Protein AF-A0AAE3DF15-F1 (afdb_monomer_lite)

Secondary structure (DSSP, 8-state):
-PPBPTTT-PBPPP-EEEESSEEEEESS--SSGGGGGG-TT-EEEEE-TT-TT-------EEETTTTEEE--TTS-----

Organism: NCBI:txid3064195

Structure (mmCIF, N/CA/C/O backbone):
data_AF-A0AAE3DF15-F1
#
_entry.id   AF-A0AAE3DF15-F1
#
loop_
_atom_site.group_PDB
_atom_site.id
_atom_site.type_symbol
_atom_site.label_atom_id
_atom_site.label_alt_id
_atom_site.label_comp_id
_atom_site.label_asym_id
_atom_site.label_entity_id
_atom_site.label_seq_id
_atom_site.pdbx_PDB_ins_code
_atom_site.Cartn_x
_atom_site.Cartn_y
_atom_site.Cartn_z
_atom_site.occupancy
_atom_site.B_iso_or_equiv
_atom_site.auth_seq_id
_atom_site.auth_comp_id
_atom_site.auth_asym_id
_atom_site.auth_atom_id
_atom_site.pdbx_PDB_model_num
ATOM 1 N N . MET A 1 1 ? -17.701 7.288 0.156 1.00 49.88 1 MET A N 1
ATOM 2 C CA . MET A 1 1 ? -17.263 7.853 1.451 1.00 49.88 1 MET A CA 1
ATOM 3 C C . MET A 1 1 ? -15.766 8.073 1.359 1.00 49.88 1 MET A C 1
ATOM 5 O O . MET A 1 1 ? -15.101 7.123 0.955 1.00 49.88 1 MET A O 1
ATOM 9 N N . PRO A 1 2 ? -15.239 9.270 1.655 1.00 61.12 2 PRO A N 1
ATOM 10 C CA . PRO A 1 2 ? -13.794 9.461 1.704 1.00 61.12 2 PRO A C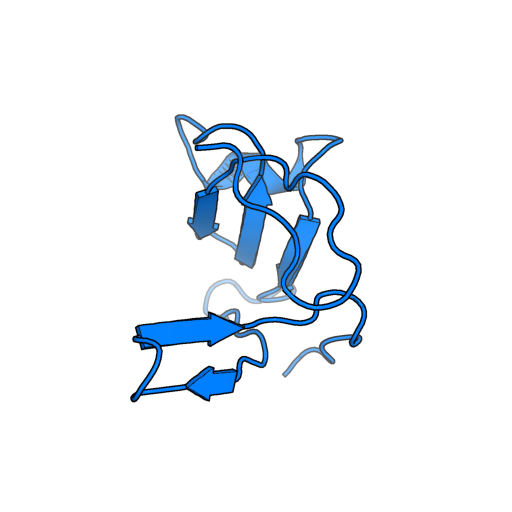A 1
ATOM 11 C C . PRO A 1 2 ? -13.220 8.544 2.792 1.00 61.12 2 PRO A C 1
ATOM 13 O O . PRO A 1 2 ? -13.697 8.551 3.931 1.00 61.12 2 PRO A O 1
ATOM 16 N N . MET A 1 3 ? -12.272 7.679 2.422 1.00 82.12 3 MET A N 1
ATOM 17 C CA . MET A 1 3 ? -11.588 6.814 3.385 1.00 82.12 3 MET A CA 1
ATOM 18 C C . MET A 1 3 ? -10.721 7.704 4.266 1.00 82.12 3 MET A C 1
ATOM 20 O O . MET A 1 3 ? -9.868 8.421 3.756 1.00 82.12 3 MET A O 1
ATOM 24 N N . LYS A 1 4 ? -10.961 7.689 5.576 1.00 82.94 4 LYS A N 1
ATOM 25 C CA . LYS A 1 4 ? -10.159 8.433 6.549 1.00 82.94 4 LYS A CA 1
ATOM 26 C C . LYS A 1 4 ? -9.106 7.527 7.170 1.00 82.94 4 LYS A C 1
ATOM 28 O O . LYS A 1 4 ? -9.378 6.348 7.410 1.00 82.94 4 LYS A O 1
ATOM 33 N N . CYS A 1 5 ? -7.934 8.081 7.459 1.00 79.88 5 CYS A N 1
ATOM 34 C CA . CYS A 1 5 ? -6.883 7.387 8.184 1.00 79.88 5 CYS A CA 1
ATOM 35 C C . CYS A 1 5 ? -7.437 6.946 9.550 1.00 79.88 5 CYS A C 1
ATOM 37 O O . CYS A 1 5 ? -7.895 7.799 10.313 1.00 79.88 5 CYS A O 1
ATOM 39 N N . PRO A 1 6 ? -7.398 5.647 9.898 1.00 79.19 6 PRO A N 1
ATOM 40 C CA . PRO A 1 6 ? -7.946 5.163 11.164 1.00 79.19 6 PRO A CA 1
ATOM 41 C C . PRO A 1 6 ? -7.132 5.606 12.393 1.00 79.19 6 PRO A C 1
ATOM 43 O O . PRO A 1 6 ? -7.559 5.344 13.512 1.00 79.19 6 PRO A O 1
ATOM 46 N N . PHE A 1 7 ? -5.986 6.269 12.192 1.00 75.38 7 PHE A N 1
ATOM 47 C CA . PHE A 1 7 ? -5.090 6.730 13.254 1.00 75.38 7 PHE A CA 1
ATOM 48 C C . PHE A 1 7 ? -5.150 8.248 13.488 1.00 75.38 7 PHE A C 1
ATOM 50 O O . PHE A 1 7 ? -5.215 8.667 14.638 1.00 75.38 7 PHE A O 1
ATOM 57 N N . CYS A 1 8 ? -5.164 9.077 12.433 1.00 81.62 8 CYS A N 1
ATOM 58 C CA . CYS A 1 8 ? -5.209 10.547 12.558 1.00 81.62 8 CYS A CA 1
ATOM 59 C C . CYS A 1 8 ? -6.522 11.190 12.074 1.00 81.62 8 CYS A C 1
ATOM 61 O O . CYS A 1 8 ? -6.753 12.369 12.321 1.00 81.62 8 CYS A O 1
ATOM 63 N N . GLY A 1 9 ? -7.399 10.440 11.396 1.00 83.31 9 GLY A N 1
ATOM 64 C CA . GLY A 1 9 ? -8.696 10.930 10.915 1.00 83.31 9 GLY A CA 1
ATOM 65 C C . GLY A 1 9 ? -8.662 11.774 9.632 1.00 83.31 9 GLY A C 1
ATOM 66 O O . GLY A 1 9 ? -9.732 12.168 9.159 1.00 83.31 9 GLY A O 1
ATOM 67 N N . GLU A 1 10 ? -7.484 12.027 9.053 1.00 86.56 10 GLU A N 1
ATOM 68 C CA . GLU A 1 10 ? -7.321 12.750 7.781 1.00 86.56 10 GLU A CA 1
ATOM 69 C C . GLU A 1 10 ? -7.823 11.948 6.574 1.00 86.56 10 GLU A C 1
ATOM 71 O O . GLU A 1 10 ? -7.914 10.721 6.618 1.00 86.56 10 GLU A O 1
ATOM 76 N N . GLU A 1 11 ? -8.156 12.636 5.482 1.00 88.94 11 GLU A N 1
ATOM 77 C CA . GLU A 1 11 ? -8.575 11.998 4.232 1.00 88.94 11 GLU A CA 1
ATOM 78 C C . GLU A 1 11 ? -7.407 11.259 3.560 1.00 88.94 11 GLU A C 1
ATOM 80 O O . GLU A 1 11 ? -6.310 11.791 3.408 1.00 88.94 11 GLU A O 1
ATOM 85 N N . MET A 1 12 ? -7.641 10.012 3.152 1.00 82.75 12 MET A N 1
ATOM 86 C CA . MET A 1 12 ? -6.648 9.185 2.473 1.00 82.75 12 MET A CA 1
ATOM 87 C C . MET A 1 12 ? -6.737 9.372 0.959 1.00 82.75 12 MET A C 1
ATOM 89 O O . MET A 1 12 ? -7.824 9.374 0.379 1.00 82.75 12 MET A O 1
ATOM 93 N N . THR A 1 13 ? -5.579 9.439 0.301 1.00 87.75 13 THR A N 1
ATOM 94 C CA . THR A 1 13 ? -5.510 9.434 -1.165 1.00 87.75 13 THR A CA 1
ATOM 95 C C . THR A 1 13 ? -5.743 8.011 -1.694 1.00 87.75 13 THR A C 1
ATOM 97 O O . THR A 1 13 ? -5.060 7.086 -1.247 1.00 87.75 13 THR A O 1
ATOM 100 N N . PRO A 1 14 ? -6.677 7.797 -2.640 1.00 86.19 14 PRO A N 1
ATOM 101 C CA . PRO A 1 14 ? -6.847 6.496 -3.278 1.00 86.19 14 PRO A CA 1
ATOM 102 C C . PRO A 1 14 ? -5.638 6.155 -4.158 1.00 86.19 14 PRO A C 1
ATOM 104 O O . PRO A 1 14 ? -4.979 7.035 -4.709 1.00 86.19 14 PRO A O 1
ATOM 107 N N . GLY A 1 15 ? -5.360 4.865 -4.315 1.00 87.38 15 GLY A N 1
ATOM 108 C CA . GLY A 1 15 ? -4.281 4.382 -5.168 1.00 87.38 15 GLY A CA 1
ATOM 109 C C . GLY A 1 15 ? -4.274 2.864 -5.269 1.00 87.38 15 GLY A C 1
ATOM 110 O O . GLY A 1 15 ? -5.190 2.194 -4.786 1.00 87.38 15 GLY A O 1
ATOM 111 N N . VAL A 1 16 ? -3.233 2.325 -5.894 1.00 86.25 16 VAL A N 1
ATOM 112 C CA . VAL A 1 16 ? -3.063 0.890 -6.146 1.00 86.25 16 VAL A CA 1
ATOM 113 C C . VAL A 1 16 ? -1.689 0.411 -5.697 1.00 86.25 16 VAL A C 1
ATOM 115 O O . VAL A 1 16 ? -0.714 1.158 -5.776 1.00 86.25 16 VAL A O 1
ATOM 118 N N . ILE A 1 17 ? -1.624 -0.850 -5.269 1.00 87.38 17 ILE A N 1
ATOM 119 C CA . ILE A 1 17 ? -0.370 -1.579 -5.065 1.00 87.38 17 ILE A CA 1
ATOM 120 C C . ILE A 1 17 ? -0.093 -2.390 -6.331 1.00 87.38 17 ILE A C 1
ATOM 122 O O . ILE A 1 17 ? -0.980 -3.090 -6.817 1.00 87.38 17 ILE A O 1
ATOM 126 N N . GLN A 1 18 ? 1.120 -2.296 -6.869 1.00 84.75 18 GLN A N 1
ATOM 127 C CA . GLN A 1 18 ? 1.521 -2.995 -8.093 1.00 84.75 18 GLN A CA 1
ATOM 128 C C . GLN A 1 18 ? 2.962 -3.503 -8.006 1.00 84.75 18 GLN A C 1
ATOM 130 O O . GLN A 1 18 ? 3.748 -3.016 -7.191 1.00 84.75 18 GLN A O 1
ATOM 135 N N . SER A 1 19 ? 3.301 -4.481 -8.853 1.00 79.50 19 SER A N 1
ATOM 136 C CA . SER A 1 19 ? 4.601 -5.150 -8.819 1.00 79.50 19 SER A CA 1
ATOM 137 C C . SER A 1 19 ? 5.111 -5.564 -10.205 1.00 79.50 19 SER A C 1
ATOM 139 O O . SER A 1 19 ? 4.340 -6.064 -11.025 1.00 79.50 19 SER A O 1
ATOM 141 N N . ARG A 1 20 ? 6.412 -5.340 -10.450 1.00 74.19 20 ARG A N 1
ATOM 142 C CA . ARG A 1 20 ? 7.212 -5.978 -11.519 1.00 74.19 20 ARG A CA 1
ATOM 143 C C . ARG A 1 20 ? 8.637 -6.245 -11.031 1.00 74.19 20 ARG A C 1
ATOM 145 O O . ARG A 1 20 ? 9.038 -7.394 -10.978 1.00 74.19 20 ARG A O 1
ATOM 152 N N . ASP A 1 21 ? 9.329 -5.182 -10.621 1.00 73.44 21 ASP A N 1
ATOM 153 C CA . ASP A 1 21 ? 10.720 -5.202 -10.128 1.00 73.44 21 ASP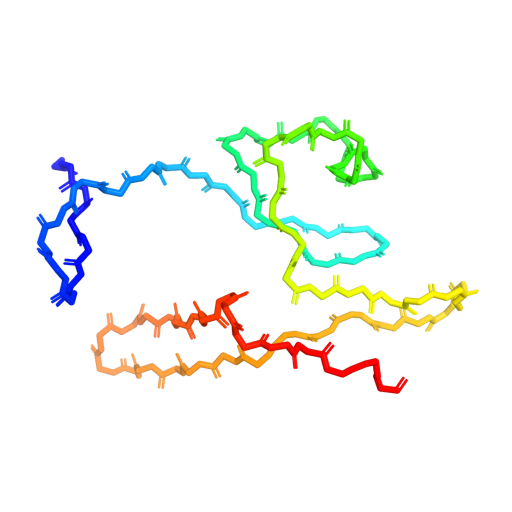 A CA 1
ATOM 154 C C . ASP A 1 21 ? 10.792 -4.754 -8.648 1.00 73.44 21 ASP A C 1
ATOM 156 O O . ASP A 1 21 ? 11.768 -4.177 -8.191 1.00 73.44 21 ASP A O 1
ATOM 160 N N . GLY A 1 22 ? 9.684 -4.902 -7.917 1.00 77.56 22 GLY A N 1
ATOM 161 C CA . GLY A 1 22 ? 9.474 -4.317 -6.592 1.00 77.56 22 GLY A CA 1
ATOM 162 C C . GLY A 1 22 ? 7.993 -4.279 -6.223 1.00 77.56 22 GLY A C 1
ATOM 163 O O . GLY A 1 22 ? 7.146 -4.700 -7.018 1.00 77.56 22 GLY A O 1
ATOM 164 N N . VAL A 1 23 ? 7.662 -3.770 -5.037 1.00 84.75 23 VAL A N 1
ATOM 165 C CA . VAL A 1 23 ? 6.278 -3.514 -4.601 1.00 84.75 23 VAL A CA 1
ATOM 166 C C . VAL A 1 23 ? 6.114 -2.017 -4.383 1.00 84.75 23 VAL A C 1
ATOM 168 O O . VAL A 1 23 ? 6.839 -1.421 -3.588 1.00 84.75 23 VAL A O 1
ATOM 171 N N . TYR A 1 24 ? 5.151 -1.406 -5.071 1.00 85.56 24 TYR A N 1
ATOM 172 C CA . TYR A 1 24 ? 4.968 0.047 -5.062 1.00 85.56 24 TYR A CA 1
ATOM 173 C C . TYR A 1 24 ? 3.509 0.423 -4.865 1.00 85.56 24 TYR A C 1
ATOM 175 O O . TYR A 1 24 ? 2.619 -0.219 -5.431 1.00 85.56 24 TYR A O 1
ATOM 183 N N . TRP A 1 25 ? 3.277 1.517 -4.143 1.00 90.31 25 TRP A N 1
ATOM 184 C CA . TRP A 1 25 ? 2.007 2.232 -4.162 1.00 90.31 25 TRP A CA 1
ATOM 185 C C . TRP A 1 25 ? 2.076 3.422 -5.124 1.00 90.31 25 TRP A C 1
ATOM 187 O O . TRP A 1 25 ? 3.079 4.134 -5.173 1.00 90.31 25 TRP A O 1
ATOM 197 N N . SER A 1 26 ? 1.002 3.668 -5.872 1.00 86.25 26 SER A N 1
ATOM 198 C CA . SER A 1 26 ? 0.846 4.901 -6.657 1.00 86.25 26 SER A CA 1
ATOM 199 C C . SER A 1 26 ? -0.621 5.289 -6.811 1.00 86.25 26 SER A C 1
ATOM 201 O O . SER A 1 26 ? -1.494 4.422 -6.752 1.00 86.25 26 SER A O 1
ATOM 203 N N . ARG A 1 27 ? -0.886 6.564 -7.108 1.00 86.00 27 ARG A N 1
ATOM 204 C CA . ARG A 1 27 ? -2.246 7.099 -7.286 1.00 86.00 27 ARG A CA 1
ATOM 205 C C . ARG A 1 27 ? -3.026 6.446 -8.436 1.00 86.00 27 ARG A C 1
ATOM 207 O O . ARG A 1 27 ? -4.229 6.242 -8.321 1.00 86.00 27 ARG A O 1
ATOM 214 N N . GLU A 1 28 ? -2.348 6.081 -9.522 1.00 83.25 28 GLU A N 1
ATOM 215 C CA . GLU A 1 28 ? -2.965 5.504 -10.722 1.00 83.25 28 GLU A CA 1
ATOM 216 C C . GLU A 1 28 ? -2.266 4.212 -11.145 1.00 83.25 28 GLU A C 1
ATOM 218 O O . GLU A 1 28 ? -1.030 4.145 -11.181 1.00 83.25 28 GLU A O 1
ATOM 223 N N . ALA A 1 29 ? -3.052 3.210 -11.550 1.00 74.25 29 ALA A N 1
ATOM 224 C CA . ALA A 1 29 ? -2.521 2.001 -12.169 1.00 74.25 29 ALA A CA 1
ATOM 225 C C . ALA A 1 29 ? -1.719 2.369 -13.424 1.00 74.25 29 ALA A C 1
ATOM 227 O O . ALA A 1 29 ? -2.223 3.027 -14.333 1.00 74.25 29 ALA A O 1
ATOM 228 N N . GLY A 1 30 ? -0.439 1.993 -13.464 1.00 67.00 30 GLY A N 1
ATOM 229 C CA . GLY A 1 30 ? 0.349 2.134 -14.682 1.00 67.00 30 GLY A CA 1
ATOM 230 C C . GLY A 1 30 ? -0.076 1.081 -15.701 1.00 67.00 30 GLY A C 1
ATOM 231 O O . GLY A 1 30 ? -0.337 -0.059 -15.327 1.00 67.00 30 GLY A O 1
ATOM 232 N N . ALA A 1 31 ? -0.075 1.430 -16.991 1.00 64.62 31 ALA A N 1
ATOM 233 C CA . ALA A 1 31 ? -0.242 0.447 -18.068 1.00 64.62 31 ALA A CA 1
ATOM 234 C C . ALA A 1 31 ? 0.821 -0.669 -18.003 1.00 64.62 31 ALA A C 1
ATOM 236 O O . ALA A 1 31 ? 0.585 -1.787 -18.450 1.00 64.62 31 ALA A O 1
ATOM 237 N N . VAL A 1 32 ? 1.982 -0.373 -17.407 1.00 61.75 32 VAL A N 1
ATOM 238 C CA . VAL A 1 32 ? 3.024 -1.348 -17.098 1.00 61.75 32 VAL A CA 1
ATOM 239 C C . VAL A 1 32 ? 3.553 -1.060 -15.690 1.00 61.75 32 VAL A C 1
ATOM 241 O O . VAL A 1 32 ? 4.137 0.001 -15.458 1.00 61.75 32 VAL A O 1
ATOM 244 N N . ALA A 1 33 ? 3.387 -2.004 -14.754 1.00 60.72 33 ALA A N 1
ATOM 245 C CA . ALA A 1 33 ? 3.904 -1.895 -13.379 1.00 60.72 33 ALA A CA 1
ATOM 246 C C . ALA A 1 33 ? 5.429 -1.636 -13.332 1.00 60.72 33 ALA A C 1
ATOM 248 O O . ALA A 1 33 ? 5.934 -1.033 -12.391 1.00 60.72 33 ALA A O 1
ATOM 249 N N . ALA A 1 34 ? 6.125 -1.998 -14.415 1.00 57.09 34 ALA A N 1
ATOM 250 C CA . ALA A 1 34 ? 7.503 -1.652 -14.763 1.00 57.09 34 ALA A CA 1
ATOM 251 C C . ALA A 1 34 ? 7.932 -0.203 -14.533 1.00 57.09 34 ALA A C 1
ATOM 253 O O . ALA A 1 34 ? 9.086 0.058 -14.217 1.00 57.09 34 ALA A O 1
ATOM 254 N N . LEU A 1 35 ? 7.039 0.750 -14.808 1.00 61.88 35 LEU A N 1
ATOM 255 C CA . LEU A 1 35 ? 7.389 2.170 -14.849 1.00 61.88 35 LEU A CA 1
ATOM 256 C C . LEU A 1 35 ? 7.034 2.877 -13.538 1.00 61.88 35 LEU A C 1
ATOM 258 O O . LEU A 1 35 ? 7.207 4.089 -13.439 1.00 61.88 35 LEU A O 1
ATOM 262 N N . ALA A 1 36 ? 6.542 2.146 -12.530 1.00 63.69 36 ALA A N 1
ATOM 263 C CA . ALA A 1 36 ? 6.149 2.729 -11.250 1.00 63.69 36 ALA A CA 1
ATOM 264 C C . ALA A 1 36 ? 7.324 3.444 -10.561 1.00 63.69 36 ALA A C 1
ATOM 266 O O . ALA A 1 36 ? 7.130 4.543 -10.055 1.00 63.69 36 ALA A O 1
ATOM 267 N N . GLY A 1 37 ? 8.546 2.901 -10.649 1.00 61.69 37 GLY A N 1
ATOM 268 C CA . GLY A 1 37 ? 9.756 3.540 -10.112 1.00 61.69 37 GLY A CA 1
ATOM 269 C C . GLY A 1 37 ? 10.152 4.862 -10.790 1.00 61.69 37 GLY A C 1
ATOM 270 O O . GLY A 1 37 ? 10.942 5.617 -10.236 1.00 61.69 37 GLY A O 1
ATOM 271 N N . LEU A 1 38 ? 9.597 5.176 -11.968 1.00 66.44 38 LEU A N 1
ATOM 272 C CA . LEU A 1 38 ? 9.830 6.443 -12.678 1.00 66.44 38 LEU A CA 1
ATOM 273 C C . LEU A 1 38 ? 8.774 7.513 -12.350 1.00 66.44 38 LEU A C 1
ATOM 275 O O . LEU A 1 38 ? 8.921 8.669 -12.758 1.00 66.44 38 LEU A O 1
ATOM 279 N N . LYS A 1 39 ? 7.698 7.154 -11.635 1.00 71.12 39 LYS A N 1
ATOM 280 C CA . LYS A 1 39 ? 6.655 8.102 -11.226 1.00 71.12 39 LYS A CA 1
ATOM 281 C C . LYS A 1 39 ? 7.108 8.867 -9.980 1.00 71.12 39 LYS A C 1
ATOM 283 O O . LYS A 1 39 ? 7.446 8.269 -8.966 1.00 71.12 39 LYS A O 1
ATOM 288 N N . LYS A 1 40 ? 7.066 10.203 -10.037 1.00 72.44 40 LYS A N 1
ATOM 289 C CA . LYS A 1 40 ? 7.507 11.085 -8.936 1.00 72.44 40 LYS A CA 1
ATOM 290 C C . LYS A 1 40 ? 6.664 10.964 -7.661 1.00 72.44 40 LYS A C 1
ATOM 292 O O . LYS A 1 40 ? 7.111 11.394 -6.606 1.00 72.44 40 LYS A O 1
ATOM 297 N N . ASP A 1 41 ? 5.451 10.436 -7.768 1.00 81.88 41 ASP A N 1
ATOM 298 C CA . ASP A 1 41 ? 4.489 10.276 -6.677 1.00 81.88 41 ASP A CA 1
ATOM 299 C C . ASP A 1 41 ? 4.309 8.814 -6.236 1.00 81.88 41 ASP A C 1
ATOM 301 O O . ASP A 1 41 ? 3.402 8.514 -5.458 1.00 81.88 41 ASP A O 1
ATOM 305 N N . ALA A 1 42 ? 5.150 7.898 -6.727 1.00 82.44 42 ALA A N 1
ATOM 306 C CA . ALA A 1 42 ? 5.156 6.520 -6.260 1.00 82.44 42 ALA A CA 1
ATOM 307 C C . ALA A 1 42 ? 5.895 6.391 -4.924 1.00 82.44 42 ALA A C 1
ATOM 309 O O . ALA A 1 42 ? 6.934 7.011 -4.697 1.00 82.44 42 ALA A O 1
ATOM 310 N N . ILE A 1 43 ? 5.363 5.535 -4.055 1.00 87.12 43 ILE A N 1
ATOM 311 C CA . ILE A 1 43 ? 5.996 5.153 -2.794 1.00 87.12 43 ILE A CA 1
ATOM 312 C C . ILE A 1 43 ? 6.486 3.714 -2.951 1.00 87.12 43 ILE A C 1
ATOM 314 O O . ILE A 1 43 ? 5.682 2.797 -3.144 1.00 87.12 43 ILE A O 1
ATOM 318 N N . THR A 1 44 ? 7.801 3.514 -2.877 1.00 85.31 44 THR A N 1
ATOM 319 C CA . THR A 1 44 ? 8.411 2.178 -2.856 1.00 85.31 44 THR A CA 1
ATOM 320 C C . THR A 1 44 ? 8.147 1.521 -1.510 1.00 85.31 44 THR A C 1
ATOM 322 O O . THR A 1 44 ? 8.566 2.040 -0.479 1.00 85.31 44 THR A O 1
ATOM 325 N N . LEU A 1 45 ? 7.451 0.385 -1.528 1.00 86.62 45 LEU A N 1
ATOM 326 C CA . LEU A 1 45 ? 7.168 -0.423 -0.341 1.00 86.62 45 LEU A CA 1
ATOM 327 C C . LEU A 1 45 ? 8.199 -1.540 -0.177 1.00 86.62 45 LEU A C 1
ATOM 329 O O . LEU A 1 45 ? 8.512 -1.920 0.935 1.00 86.62 45 LEU A O 1
ATOM 333 N N . ALA A 1 46 ? 8.735 -2.075 -1.270 1.00 82.19 46 ALA A N 1
ATOM 334 C CA . ALA A 1 46 ? 9.867 -2.992 -1.245 1.00 82.19 46 ALA A CA 1
ATOM 335 C C . ALA A 1 46 ? 10.590 -2.973 -2.590 1.00 82.19 46 ALA A C 1
ATOM 337 O O . ALA A 1 46 ? 9.972 -2.727 -3.628 1.00 82.19 46 ALA A O 1
ATOM 338 N N . ASP A 1 47 ? 11.879 -3.284 -2.5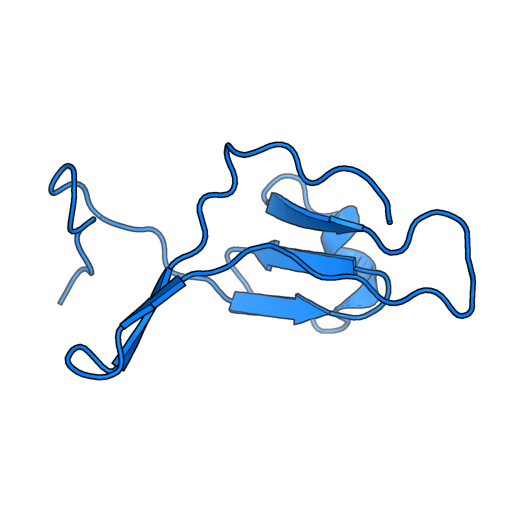60 1.00 77.06 47 ASP A N 1
ATOM 339 C CA . ASP A 1 47 ? 12.742 -3.389 -3.732 1.00 77.06 47 ASP A CA 1
ATOM 340 C C . ASP A 1 47 ? 13.344 -4.802 -3.774 1.00 77.06 47 ASP A C 1
ATOM 342 O O . ASP A 1 47 ? 13.736 -5.337 -2.736 1.00 77.06 47 ASP A O 1
ATOM 346 N N . SER A 1 48 ? 13.384 -5.424 -4.953 1.00 70.50 48 SER A N 1
ATOM 347 C CA . SER A 1 48 ? 14.044 -6.722 -5.175 1.00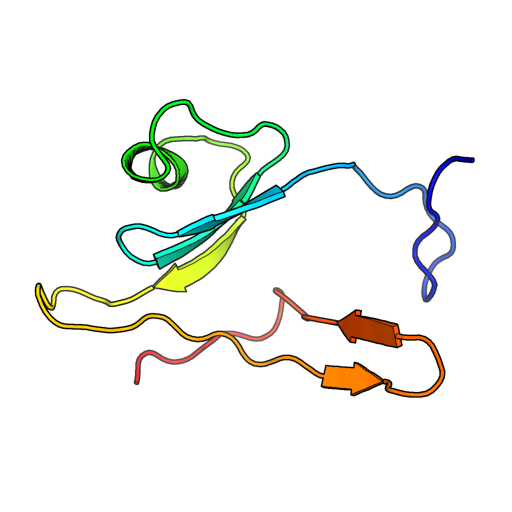 70.50 48 SER A CA 1
ATOM 348 C C . SER A 1 48 ? 15.576 -6.609 -5.271 1.00 70.50 48 SER A C 1
ATOM 350 O O . SER A 1 48 ? 16.274 -7.619 -5.432 1.00 70.50 48 SER A O 1
ATOM 352 N N . GLY A 1 49 ? 16.109 -5.384 -5.197 1.00 68.56 49 GLY A N 1
ATOM 353 C CA . GLY A 1 49 ? 17.525 -5.085 -5.369 1.00 68.56 49 GLY A CA 1
ATOM 354 C C . GLY A 1 49 ? 18.009 -5.387 -6.791 1.00 68.56 49 GLY A C 1
ATOM 355 O O . GLY A 1 49 ? 17.225 -5.557 -7.722 1.00 68.56 49 GLY A O 1
ATOM 356 N N . SER A 1 50 ? 19.327 -5.502 -6.974 1.00 60.94 50 SER A N 1
ATOM 357 C CA . SER A 1 50 ? 19.950 -5.734 -8.292 1.00 60.94 50 SER A CA 1
ATOM 358 C C . SER A 1 50 ? 19.775 -7.158 -8.845 1.00 60.94 50 SER A C 1
ATOM 360 O O . SER A 1 50 ? 20.453 -7.526 -9.806 1.00 60.94 50 SER A O 1
ATOM 362 N N . SER A 1 51 ? 18.939 -7.998 -8.229 1.00 60.09 51 SER A N 1
ATOM 363 C CA . SER A 1 51 ? 18.831 -9.407 -8.607 1.00 60.09 51 SER A CA 1
ATOM 364 C C . SER A 1 51 ? 17.664 -9.649 -9.568 1.00 60.09 51 SER A C 1
ATOM 366 O O . SER A 1 51 ? 16.508 -9.375 -9.272 1.00 60.09 51 SER A O 1
ATOM 368 N N . VAL A 1 52 ? 17.975 -10.225 -10.732 1.00 59.53 52 VAL A N 1
ATOM 369 C CA . VAL A 1 52 ? 17.005 -10.541 -11.806 1.00 59.53 52 VAL A CA 1
ATOM 370 C C . VAL A 1 52 ? 16.036 -11.673 -11.406 1.00 59.53 52 VAL A C 1
ATOM 372 O O . VAL A 1 52 ? 15.026 -11.900 -12.062 1.00 59.53 52 VAL A O 1
ATOM 375 N N . PHE A 1 53 ? 16.337 -12.374 -10.310 1.00 63.09 53 PHE A N 1
ATOM 376 C CA . PHE A 1 53 ? 15.515 -13.433 -9.714 1.00 63.09 53 PHE A CA 1
ATOM 377 C C . PHE A 1 53 ? 15.070 -13.097 -8.279 1.00 63.09 53 PHE A C 1
ATOM 379 O O . PHE A 1 53 ? 14.599 -13.978 -7.561 1.00 63.09 53 PHE A O 1
ATOM 386 N N . GLY A 1 54 ? 15.253 -11.848 -7.842 1.00 61.44 54 GLY A N 1
ATOM 387 C CA . GLY A 1 54 ? 14.878 -11.398 -6.505 1.00 61.44 54 GLY A CA 1
ATOM 388 C C . GLY A 1 54 ? 13.389 -11.154 -6.371 1.00 61.44 54 GLY A C 1
ATOM 389 O O . GLY A 1 54 ? 12.758 -10.579 -7.254 1.00 61.44 54 GLY A O 1
ATOM 390 N N . GLY A 1 55 ? 12.829 -11.564 -5.238 1.00 69.81 55 GLY A N 1
ATOM 391 C CA . GLY A 1 55 ? 11.504 -11.128 -4.814 1.00 69.81 55 GLY A CA 1
ATOM 392 C C . GLY A 1 55 ? 11.588 -9.826 -4.021 1.00 69.81 55 GLY A C 1
ATOM 393 O O . GLY A 1 55 ? 12.603 -9.536 -3.397 1.00 69.81 55 GLY A O 1
ATOM 394 N N . ALA A 1 56 ? 10.496 -9.067 -4.007 1.00 78.50 56 ALA A N 1
ATOM 395 C CA . ALA A 1 56 ? 10.324 -7.921 -3.125 1.00 78.50 56 ALA A CA 1
ATOM 396 C C . ALA A 1 56 ? 9.199 -8.219 -2.133 1.00 78.50 56 ALA A C 1
ATOM 398 O O . ALA A 1 56 ? 8.110 -8.642 -2.527 1.00 78.50 56 ALA A O 1
ATOM 399 N N . ALA A 1 57 ? 9.460 -7.996 -0.849 1.00 79.44 57 ALA A N 1
ATOM 400 C CA . ALA A 1 57 ? 8.485 -8.182 0.214 1.00 79.44 57 ALA A CA 1
ATOM 401 C C . ALA A 1 57 ? 8.554 -7.007 1.185 1.00 79.44 57 ALA A C 1
ATOM 403 O O . ALA A 1 57 ? 9.636 -6.536 1.526 1.00 79.44 57 ALA A O 1
ATOM 404 N N . ALA A 1 58 ? 7.387 -6.552 1.628 1.00 83.56 58 ALA A N 1
ATOM 405 C CA . ALA A 1 58 ? 7.257 -5.508 2.626 1.00 83.56 58 ALA A CA 1
ATOM 406 C C . ALA A 1 58 ? 6.543 -6.078 3.851 1.00 83.56 58 ALA A C 1
ATOM 408 O O . ALA A 1 58 ? 5.620 -6.890 3.719 1.00 83.56 58 ALA A O 1
ATOM 409 N N . GLU A 1 59 ? 6.974 -5.664 5.039 1.00 85.25 59 GLU A N 1
ATOM 410 C CA . GLU A 1 59 ? 6.308 -6.059 6.276 1.00 85.25 59 GLU A CA 1
ATOM 411 C C . GLU A 1 59 ? 4.878 -5.505 6.308 1.00 85.25 59 GLU A C 1
ATOM 413 O O . GLU A 1 59 ? 4.628 -4.350 5.961 1.00 85.25 59 GLU A O 1
ATOM 418 N N . ALA A 1 60 ? 3.926 -6.341 6.722 1.00 88.62 60 ALA A N 1
ATOM 419 C CA . ALA A 1 60 ? 2.531 -5.953 6.821 1.00 88.62 60 ALA A CA 1
ATOM 420 C C . ALA A 1 60 ? 1.813 -6.709 7.941 1.00 88.62 60 ALA A C 1
ATOM 422 O O . ALA A 1 60 ? 2.098 -7.872 8.231 1.00 88.62 60 ALA A O 1
ATOM 423 N N . PHE A 1 61 ? 0.809 -6.059 8.520 1.00 87.06 61 PHE A N 1
ATOM 424 C CA . PHE A 1 61 ? -0.017 -6.599 9.589 1.00 87.06 61 PHE A CA 1
ATOM 425 C C . PHE A 1 61 ? -1.402 -6.942 9.054 1.00 87.06 61 PHE A C 1
ATOM 427 O O . PHE A 1 61 ? -2.127 -6.084 8.544 1.00 87.06 61 PHE A O 1
ATOM 434 N N . ASN A 1 62 ? -1.791 -8.206 9.196 1.00 91.19 62 ASN A N 1
ATOM 435 C CA . ASN A 1 62 ? -3.138 -8.658 8.885 1.00 91.19 62 ASN A CA 1
ATOM 436 C C . ASN A 1 62 ? -4.017 -8.571 10.135 1.00 91.19 62 ASN A C 1
ATOM 438 O O . ASN A 1 62 ? -3.718 -9.196 11.150 1.00 91.19 62 ASN A O 1
ATOM 442 N N . CYS A 1 63 ? -5.134 -7.851 10.045 1.00 84.31 63 CYS A N 1
ATOM 443 C CA . CYS A 1 63 ? -6.218 -7.932 11.016 1.00 84.31 63 CYS A CA 1
ATOM 444 C C . CYS A 1 63 ? -7.389 -8.722 10.403 1.00 84.31 63 CYS A C 1
ATOM 446 O O . CYS A 1 63 ? -8.216 -8.131 9.694 1.00 84.31 63 CYS A O 1
ATOM 448 N N . PRO A 1 64 ? -7.531 -10.032 10.698 1.00 85.50 64 PRO A N 1
ATOM 449 C CA . PRO A 1 64 ? -8.569 -10.871 10.093 1.00 85.50 64 PRO A CA 1
ATOM 450 C C . PRO A 1 64 ? -9.990 -10.408 10.426 1.00 85.50 64 PRO A C 1
ATOM 452 O O . PRO A 1 64 ? -10.896 -10.545 9.607 1.00 85.50 64 PRO A O 1
ATOM 455 N N . ARG A 1 65 ? -10.186 -9.808 11.611 1.00 78.56 65 ARG A N 1
ATOM 456 C CA . ARG A 1 65 ? -11.482 -9.268 12.051 1.00 78.56 65 ARG A CA 1
ATOM 457 C C . ARG A 1 65 ? -11.936 -8.104 11.170 1.00 78.56 65 ARG A C 1
ATOM 459 O O . ARG A 1 65 ? -13.079 -8.079 10.728 1.00 78.56 65 ARG A O 1
ATOM 466 N N . CYS A 1 66 ? -11.046 -7.147 10.916 1.00 82.62 66 CYS A N 1
ATOM 467 C CA . CYS A 1 66 ? -11.350 -5.973 10.097 1.00 82.62 66 CYS A CA 1
ATOM 468 C C . CYS A 1 66 ? -11.197 -6.248 8.594 1.00 82.62 66 CYS A C 1
ATOM 470 O O . CYS A 1 66 ? -11.603 -5.409 7.788 1.00 82.62 66 CYS A O 1
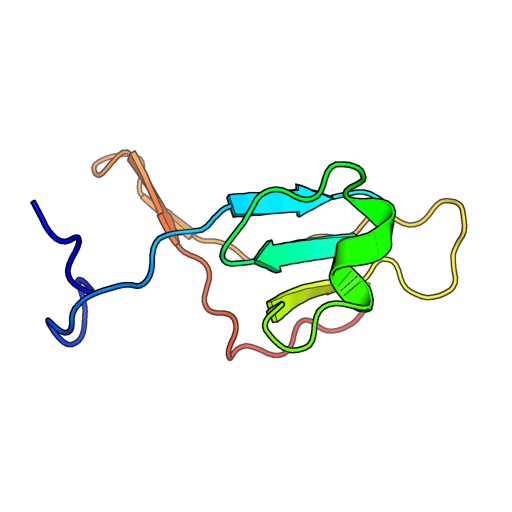ATOM 472 N N . LYS A 1 67 ? -10.602 -7.396 8.229 1.00 82.31 67 LYS A N 1
ATOM 473 C CA . LYS A 1 67 ? -10.221 -7.775 6.860 1.00 82.31 67 LYS A CA 1
ATOM 474 C C . LYS A 1 67 ? -9.360 -6.694 6.201 1.00 82.31 67 LYS A C 1
ATOM 476 O O . LYS A 1 67 ? -9.613 -6.279 5.073 1.00 82.31 67 LYS A O 1
ATOM 481 N N . LYS A 1 68 ? -8.380 -6.188 6.955 1.00 83.00 68 LYS A N 1
ATOM 482 C CA . LYS A 1 68 ? -7.444 -5.148 6.507 1.00 83.00 68 LYS A CA 1
ATOM 483 C C . LYS A 1 68 ? -6.017 -5.658 6.613 1.00 83.00 68 LYS A C 1
ATOM 485 O O . LYS A 1 68 ? -5.656 -6.251 7.628 1.00 83.00 68 LYS A O 1
ATOM 490 N N . ILE A 1 69 ? -5.234 -5.364 5.583 1.00 87.25 69 ILE A N 1
ATOM 491 C CA . ILE A 1 69 ? -3.777 -5.425 5.612 1.00 87.25 69 ILE A CA 1
ATOM 492 C C . ILE A 1 69 ? -3.284 -3.993 5.809 1.00 87.25 69 ILE A C 1
ATOM 494 O O . ILE A 1 69 ? -3.713 -3.095 5.082 1.00 87.25 69 ILE A O 1
ATOM 498 N N . ILE A 1 70 ? -2.449 -3.776 6.821 1.00 86.19 70 ILE A N 1
ATOM 499 C CA . ILE A 1 70 ? -1.855 -2.475 7.137 1.00 86.19 70 ILE A CA 1
ATOM 500 C C . ILE A 1 70 ? -0.354 -2.589 6.918 1.00 86.19 70 ILE A C 1
ATOM 502 O O . ILE A 1 70 ? 0.270 -3.526 7.408 1.00 86.19 70 ILE A O 1
ATOM 506 N N . LEU A 1 71 ? 0.204 -1.628 6.196 1.00 88.00 71 LEU A N 1
ATOM 507 C CA . LEU A 1 71 ? 1.632 -1.499 5.971 1.00 88.00 71 LEU A CA 1
ATOM 508 C C . LEU A 1 71 ? 2.049 -0.089 6.383 1.00 88.00 71 LEU A C 1
ATOM 510 O O . LEU A 1 71 ? 1.392 0.883 6.003 1.00 88.00 71 LEU A O 1
ATOM 514 N N . ASP A 1 72 ? 3.115 0.001 7.173 1.00 85.31 72 ASP A N 1
ATOM 515 C CA . ASP A 1 72 ? 3.737 1.263 7.560 1.0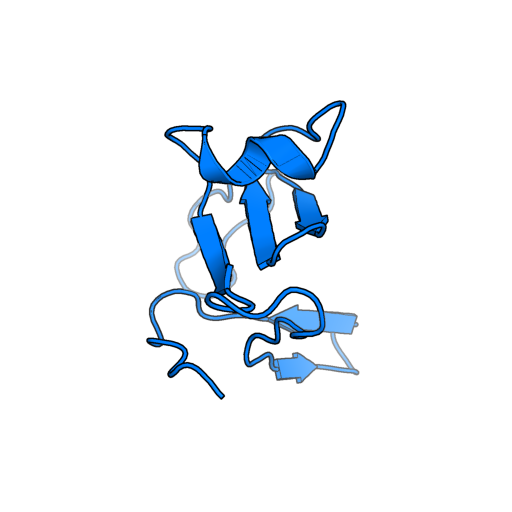0 85.31 72 ASP A CA 1
ATOM 516 C C . ASP A 1 72 ? 4.981 1.485 6.699 1.00 85.31 72 ASP A C 1
ATOM 518 O O . ASP A 1 72 ? 6.034 0.898 6.929 1.00 85.31 72 ASP A O 1
ATOM 522 N N . TYR A 1 73 ? 4.846 2.343 5.691 1.00 83.44 73 TYR A N 1
ATOM 523 C CA . TYR A 1 73 ? 5.917 2.639 4.742 1.00 83.44 73 TYR A CA 1
ATOM 524 C C . TYR A 1 73 ? 7.003 3.563 5.325 1.00 83.44 73 TYR A C 1
ATOM 526 O O . TYR A 1 73 ? 7.966 3.883 4.628 1.00 83.44 73 TYR A O 1
ATOM 534 N N . SER A 1 74 ? 6.861 4.033 6.574 1.00 80.38 74 SER A N 1
ATOM 535 C CA . SER A 1 74 ? 7.928 4.764 7.273 1.00 80.38 74 SER A CA 1
ATOM 536 C C . SER A 1 74 ? 8.992 3.828 7.855 1.00 80.38 74 SER A C 1
ATOM 538 O O . SER A 1 74 ? 10.130 4.247 8.096 1.00 80.38 74 SER A O 1
ATOM 540 N N . VAL A 1 75 ? 8.646 2.551 8.040 1.00 71.31 75 VAL A N 1
ATOM 541 C CA . VAL A 1 75 ? 9.578 1.519 8.481 1.00 71.31 75 VAL A CA 1
ATOM 542 C C . VAL A 1 75 ? 10.515 1.202 7.319 1.00 71.31 75 VAL A C 1
ATOM 544 O O . VAL A 1 75 ? 10.093 0.769 6.250 1.00 71.31 75 VAL A O 1
ATOM 547 N N . ARG A 1 76 ? 11.818 1.438 7.509 1.00 58.78 76 ARG A N 1
ATOM 548 C CA . ARG A 1 76 ? 12.827 1.097 6.499 1.00 58.78 76 ARG A CA 1
ATOM 549 C C . ARG A 1 76 ? 12.873 -0.419 6.330 1.00 58.78 76 ARG A C 1
ATOM 551 O O . ARG A 1 76 ? 13.381 -1.118 7.203 1.00 58.78 76 ARG A O 1
ATOM 558 N N . HIS A 1 77 ? 12.389 -0.911 5.197 1.00 56.91 77 HIS A N 1
ATOM 559 C CA . HIS A 1 77 ? 12.582 -2.300 4.804 1.00 56.91 77 HIS A CA 1
ATOM 560 C C . HIS A 1 77 ? 14.053 -2.490 4.417 1.00 56.91 77 HIS A C 1
ATOM 562 O O . HIS A 1 77 ? 14.539 -1.908 3.447 1.00 56.91 77 HIS A O 1
ATOM 568 N N . LEU A 1 78 ? 14.792 -3.234 5.242 1.00 44.59 78 LEU A N 1
ATOM 569 C CA . LEU A 1 78 ? 16.140 -3.674 4.900 1.00 44.59 78 LEU A CA 1
ATOM 570 C C . LEU A 1 78 ? 16.044 -4.613 3.685 1.00 44.59 78 LEU A C 1
ATOM 572 O O . LEU A 1 78 ? 15.110 -5.418 3.642 1.00 44.59 78 LEU A O 1
ATOM 576 N N . PRO A 1 79 ? 16.964 -4.525 2.707 1.00 47.31 79 PRO A N 1
ATOM 577 C CA . PRO A 1 79 ? 17.040 -5.536 1.662 1.00 47.31 79 PRO A CA 1
ATOM 578 C C . PRO A 1 79 ? 17.259 -6.905 2.320 1.00 47.31 79 PRO A C 1
ATOM 580 O O . PRO A 1 79 ? 18.058 -7.014 3.255 1.00 47.31 79 PRO A O 1
ATOM 583 N N . LEU A 1 80 ? 16.504 -7.908 1.865 1.00 47.34 80 LEU A N 1
ATOM 584 C CA . LEU A 1 80 ? 16.745 -9.311 2.207 1.00 47.34 80 LEU A CA 1
ATOM 585 C C . LEU A 1 80 ? 18.029 -9.808 1.536 1.00 47.34 80 LEU A C 1
ATOM 587 O O . LEU A 1 80 ? 18.262 -9.430 0.364 1.00 47.34 80 LEU A O 1
#

Foldseek 3Di:
DFDADPPPRHGDQDWDWDDDQATKTDNDDDPDSVCLVVDPRIQGQFGQPPDPPGDTDHDWDADPVVRDIDGDSVDDDDHD

Radius of gyration: 13.82 Å; chains: 1; bounding box: 37×26×31 Å

Sequence (80 aa):
MPMKCPFCGEEMTPGVIQSRDGVYWSREAGAVAALAGLKKDAITLADSGSSVFGGAAAEAFNCPRCKKIILDYSVRHLPL

InterPro domains:
  IPR045504 Domain of unknown function DUF6487 [PF20097] (5-74)

pLDDT: mean 76.0, std 11.71, range [44.59, 91.19]